Protein AF-A0A2R6M1J3-F1 (afdb_monomer_lite)

Foldseek 3Di:
DDDPPDPDPPPPDDDDDDFDDDPPPCSVVVQVVVCVVVVHDDDDLVVQLVVPPVDDPPDPVSSVVSVVVSVVVVVVRD

Sequence (78 aa):
MSETETFDTRAESPQLIVVCGLPGVGKTTVAEAIAERVDGRLLRTDVIRKEIISDPDYTAEESRMVYGELFERARQTV

pLDDT: mean 85.08, std 16.5, range [39.41, 96.81]

Radius of gyration: 15.6 Å; chains: 1; bounding box: 34×28×48 Å

Structure (mmCIF, N/CA/C/O backbone):
data_AF-A0A2R6M1J3-F1
#
_entry.id   AF-A0A2R6M1J3-F1
#
loop_
_atom_site.group_PDB
_atom_site.id
_atom_site.type_symbol
_atom_site.label_atom_id
_atom_site.label_alt_id
_atom_site.label_comp_id
_atom_site.label_asym_id
_atom_site.label_entity_id
_atom_site.label_seq_id
_atom_site.pdbx_PDB_ins_code
_atom_site.Cartn_x
_atom_site.Cartn_y
_atom_site.Cartn_z
_atom_site.occupancy
_atom_site.B_iso_or_equiv
_atom_site.auth_seq_id
_atom_site.auth_comp_id
_atom_site.auth_asym_id
_atom_site.auth_atom_id
_atom_site.pdbx_PDB_model_num
ATOM 1 N N . MET A 1 1 ? 24.027 -2.033 28.381 1.00 39.41 1 MET A N 1
ATOM 2 C CA . MET A 1 1 ? 22.945 -1.386 29.147 1.00 39.41 1 MET A CA 1
ATOM 3 C C . MET A 1 1 ? 21.994 -0.815 28.119 1.00 39.41 1 MET A C 1
ATOM 5 O O . MET A 1 1 ? 22.460 -0.238 27.150 1.00 39.41 1 MET A O 1
ATOM 9 N N . SER A 1 2 ? 20.725 -1.191 28.242 1.00 43.31 2 SER A N 1
ATOM 10 C CA . SER A 1 2 ? 19.666 -0.984 27.257 1.00 43.31 2 SER A CA 1
ATOM 11 C C . SER A 1 2 ? 19.076 0.403 27.462 1.00 43.31 2 SER A C 1
ATOM 13 O O . SER A 1 2 ? 18.519 0.656 28.526 1.00 43.31 2 SER A O 1
ATOM 15 N N . GLU A 1 3 ? 19.177 1.276 26.470 1.00 45.94 3 GLU A N 1
ATOM 16 C CA . GLU A 1 3 ? 18.324 2.460 26.386 1.00 45.94 3 GLU A CA 1
ATOM 17 C C . GLU A 1 3 ? 17.193 2.112 25.426 1.00 45.94 3 GLU A C 1
ATOM 19 O O . GLU A 1 3 ? 17.305 2.218 24.209 1.00 45.94 3 GLU A O 1
ATOM 24 N N . THR A 1 4 ? 16.117 1.571 25.993 1.00 52.03 4 THR A N 1
ATOM 25 C CA . THR A 1 4 ? 14.847 1.449 25.284 1.00 52.03 4 THR A CA 1
ATOM 26 C C . THR A 1 4 ? 14.153 2.795 25.427 1.00 52.03 4 THR A C 1
ATOM 28 O O . THR A 1 4 ? 13.513 3.060 26.446 1.00 52.03 4 THR A O 1
ATOM 31 N N . GLU A 1 5 ? 14.328 3.667 24.436 1.00 51.34 5 GLU A N 1
ATOM 32 C CA . GLU A 1 5 ? 13.564 4.908 24.346 1.00 51.34 5 GLU A CA 1
ATOM 33 C C . GLU A 1 5 ? 12.072 4.558 24.292 1.00 51.34 5 GLU A C 1
ATOM 35 O O . GLU A 1 5 ? 11.582 3.885 23.383 1.00 51.34 5 GLU A O 1
ATOM 40 N N . THR A 1 6 ? 11.354 4.951 25.342 1.00 51.62 6 THR A N 1
ATOM 41 C CA . THR A 1 6 ? 9.906 4.787 25.429 1.00 51.62 6 THR A CA 1
ATOM 42 C C . THR A 1 6 ? 9.283 5.861 24.550 1.00 51.62 6 THR A C 1
ATOM 44 O O . THR A 1 6 ? 9.293 7.035 24.909 1.00 51.62 6 THR A O 1
ATOM 47 N N . PHE A 1 7 ? 8.778 5.462 23.383 1.00 54.62 7 PHE A N 1
ATOM 48 C CA . PHE A 1 7 ? 8.007 6.345 22.516 1.00 54.62 7 PHE A CA 1
ATOM 49 C C . PHE A 1 7 ? 6.740 6.796 23.252 1.00 54.62 7 PHE A C 1
ATOM 51 O O . PHE A 1 7 ? 5.898 5.976 23.620 1.00 54.62 7 PHE A O 1
ATOM 58 N N . ASP A 1 8 ? 6.619 8.103 23.478 1.00 53.34 8 ASP A N 1
ATOM 59 C CA . ASP A 1 8 ? 5.405 8.728 23.994 1.00 53.34 8 ASP A CA 1
ATOM 60 C C . ASP A 1 8 ? 4.280 8.574 22.954 1.00 53.34 8 ASP A C 1
ATOM 62 O O . ASP A 1 8 ? 4.314 9.143 21.865 1.00 53.34 8 ASP A O 1
ATOM 66 N N . THR A 1 9 ? 3.291 7.735 23.263 1.00 55.00 9 THR A N 1
ATOM 67 C CA . THR A 1 9 ? 2.184 7.357 22.366 1.00 55.00 9 THR A 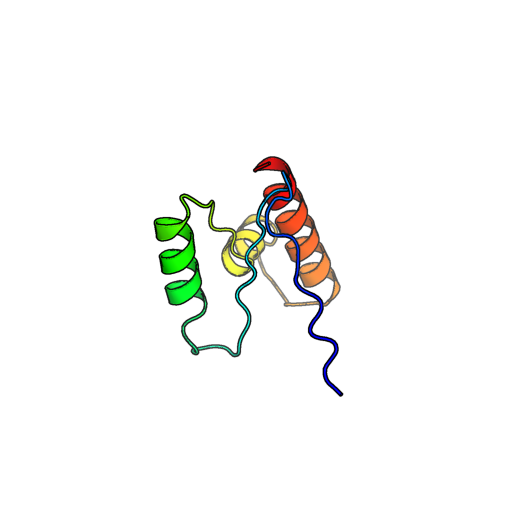CA 1
ATOM 68 C C . THR A 1 9 ? 1.025 8.358 22.350 1.00 55.00 9 THR A C 1
ATOM 70 O O . THR A 1 9 ? -0.054 8.018 21.873 1.00 55.00 9 THR A O 1
ATOM 73 N N . ARG A 1 10 ? 1.193 9.576 22.884 1.00 54.41 10 ARG A N 1
ATOM 74 C CA . ARG A 1 10 ? 0.140 10.612 22.895 1.00 54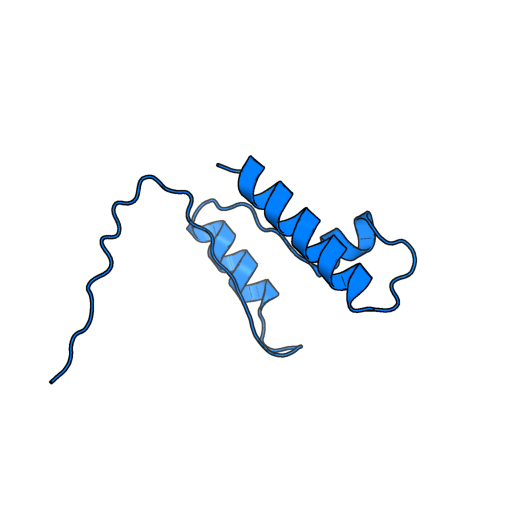.41 10 ARG A CA 1
ATOM 75 C C . ARG A 1 10 ? 0.352 11.699 21.849 1.00 54.41 10 ARG A C 1
ATOM 77 O O . ARG A 1 10 ? -0.145 12.811 22.009 1.00 54.41 10 ARG A O 1
ATOM 84 N N . ALA A 1 11 ? 1.079 11.401 20.780 1.00 50.72 11 ALA A N 1
ATOM 85 C CA . ALA A 1 11 ? 1.131 12.324 19.667 1.00 50.72 11 ALA A CA 1
ATOM 86 C C . ALA A 1 11 ? -0.275 12.432 19.05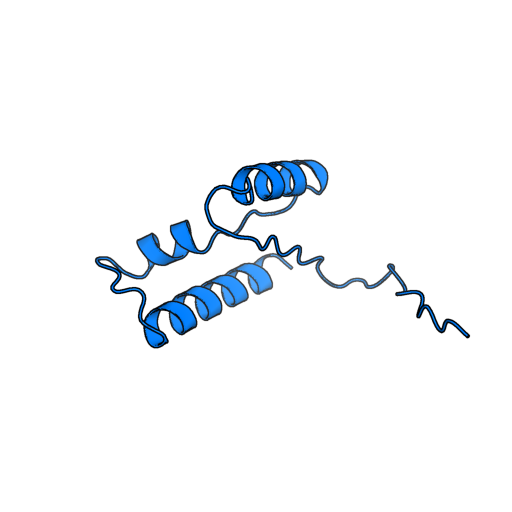3 1.00 50.72 11 ALA A C 1
ATOM 88 O O . ALA A 1 11 ? -0.810 11.450 18.540 1.00 50.72 11 ALA A O 1
ATOM 89 N N . GLU A 1 12 ? -0.857 13.633 19.089 1.00 60.75 12 GLU A N 1
ATOM 90 C CA . GLU A 1 12 ? -2.011 14.044 18.275 1.00 60.75 12 GLU A CA 1
ATOM 91 C C . GLU A 1 12 ? -1.603 14.160 16.797 1.00 60.75 12 GLU A C 1
ATOM 93 O O . GLU A 1 12 ? -1.842 15.157 16.120 1.00 60.75 12 GLU A O 1
ATOM 98 N N . SER A 1 13 ? -0.872 13.161 16.313 1.00 56.56 13 SER A N 1
ATOM 99 C CA . SER A 1 13 ? -0.421 13.040 14.946 1.00 56.56 13 SER A CA 1
ATOM 100 C C . SER A 1 13 ? -1.046 11.783 14.347 1.00 56.56 13 SER A C 1
ATOM 102 O O . SER A 1 13 ? -1.222 10.771 15.032 1.00 56.56 13 SER A O 1
ATOM 104 N N . PRO A 1 14 ? -1.426 11.840 13.067 1.00 61.06 14 PRO A N 1
ATOM 105 C CA . PRO A 1 14 ? -2.064 10.726 12.385 1.00 61.06 14 PRO A CA 1
ATOM 106 C C . PRO A 1 14 ? -1.227 9.455 12.487 1.00 61.06 14 PRO A C 1
ATOM 108 O O . PRO A 1 14 ? -0.030 9.443 12.187 1.00 61.06 14 PRO A O 1
ATOM 111 N N . GLN A 1 15 ? -1.878 8.362 12.870 1.00 74.94 15 GLN A N 1
ATOM 112 C CA . GLN A 1 15 ? -1.240 7.057 12.936 1.00 74.94 15 GLN A CA 1
ATOM 113 C C . GLN A 1 15 ? -1.133 6.472 11.522 1.00 74.94 15 GLN A C 1
ATOM 115 O O . GLN A 1 15 ? -2.120 6.026 10.942 1.00 74.94 15 GLN A O 1
ATOM 120 N N . LEU A 1 16 ? 0.077 6.456 10.959 1.00 86.62 16 LEU A N 1
ATOM 121 C CA . LEU A 1 16 ? 0.371 5.738 9.719 1.00 86.62 16 LEU A CA 1
ATOM 122 C C . LEU A 1 16 ? 0.889 4.334 10.046 1.00 86.62 16 LEU A C 1
ATOM 124 O O . LEU A 1 16 ? 1.939 4.183 10.669 1.00 86.62 16 LEU A O 1
ATOM 128 N N . ILE A 1 17 ? 0.188 3.306 9.567 1.00 90.56 17 ILE A N 1
ATOM 129 C CA . ILE A 1 17 ? 0.617 1.910 9.698 1.00 90.56 17 ILE A CA 1
ATOM 130 C C . ILE A 1 17 ? 1.097 1.403 8.339 1.00 90.56 17 ILE A C 1
ATOM 132 O O . ILE A 1 17 ? 0.359 1.429 7.356 1.00 90.56 17 ILE A O 1
ATOM 136 N N . VAL A 1 18 ? 2.339 0.919 8.286 1.00 92.38 18 VAL A N 1
ATOM 137 C CA . VAL A 1 18 ? 2.963 0.414 7.056 1.00 92.38 18 VAL A CA 1
ATOM 138 C C . VAL A 1 18 ? 3.181 -1.093 7.166 1.00 92.38 18 VAL A C 1
ATOM 140 O O . VAL A 1 18 ? 3.884 -1.562 8.058 1.00 92.38 18 VAL A O 1
ATOM 143 N N . VAL A 1 19 ? 2.602 -1.857 6.235 1.00 92.94 19 VAL A N 1
ATOM 144 C CA . VAL A 1 19 ? 2.735 -3.322 6.182 1.00 92.94 19 VAL A CA 1
ATOM 145 C C . VAL A 1 19 ? 3.680 -3.727 5.045 1.00 92.94 19 VAL A C 1
ATOM 147 O O . VAL A 1 19 ? 3.355 -3.586 3.866 1.00 92.94 19 VAL A O 1
ATOM 150 N N . CYS A 1 20 ? 4.847 -4.271 5.401 1.00 91.88 20 CYS A N 1
ATOM 151 C CA . CYS A 1 20 ? 5.911 -4.680 4.475 1.00 91.88 20 CYS A CA 1
ATOM 152 C C . CYS A 1 20 ? 6.182 -6.190 4.536 1.00 91.88 20 CYS A C 1
ATOM 154 O O . CYS A 1 20 ? 5.878 -6.853 5.522 1.00 91.88 20 CYS A O 1
ATOM 156 N N . GLY A 1 21 ? 6.773 -6.747 3.475 1.00 92.06 21 GLY A N 1
ATOM 157 C CA . GLY A 1 21 ? 7.093 -8.174 3.392 1.00 92.06 21 GLY A CA 1
ATOM 158 C C . GLY A 1 21 ? 7.127 -8.719 1.963 1.00 92.06 21 GLY A C 1
ATOM 159 O O . GLY A 1 21 ? 6.625 -8.091 1.024 1.00 92.06 21 GLY A O 1
ATOM 160 N N . LEU A 1 22 ? 7.694 -9.916 1.799 1.00 94.12 22 LEU A N 1
ATOM 161 C CA . LEU A 1 22 ? 7.810 -10.594 0.504 1.00 94.12 22 LEU A CA 1
ATOM 162 C C . LEU A 1 22 ? 6.433 -10.868 -0.141 1.00 94.12 22 LEU A C 1
ATOM 164 O O . LEU A 1 22 ? 5.399 -10.845 0.539 1.00 94.12 22 LEU A O 1
ATOM 168 N N . PRO A 1 23 ? 6.358 -11.087 -1.464 1.00 91.69 23 PRO A N 1
ATOM 169 C CA . PRO A 1 23 ? 5.133 -11.563 -2.107 1.00 91.69 23 PRO A CA 1
ATOM 170 C C . PRO A 1 23 ? 4.618 -12.851 -1.441 1.00 91.69 23 PRO A C 1
ATOM 172 O O . PRO A 1 23 ? 5.405 -13.707 -1.057 1.00 91.69 23 PRO A O 1
ATOM 175 N N . GLY A 1 24 ? 3.300 -12.976 -1.264 1.00 92.56 24 GLY A N 1
ATOM 176 C CA . GLY A 1 24 ? 2.672 -14.178 -0.692 1.00 92.56 24 GLY A CA 1
ATOM 177 C C . GLY A 1 24 ? 2.625 -14.282 0.842 1.00 92.56 24 GLY A C 1
ATOM 178 O O . GLY A 1 24 ? 1.891 -15.119 1.346 1.00 92.56 24 GLY A O 1
ATOM 179 N N . VAL A 1 25 ? 3.301 -13.413 1.608 1.00 96.25 25 VAL A N 1
ATOM 180 C CA . VAL A 1 25 ? 3.341 -13.509 3.094 1.00 96.25 25 VAL A CA 1
ATOM 181 C C . VAL A 1 25 ? 2.082 -13.001 3.821 1.00 96.25 25 VAL A C 1
ATOM 183 O O . VAL A 1 25 ? 2.079 -12.897 5.041 1.00 96.25 25 VAL A O 1
ATOM 186 N N . GLY A 1 26 ? 1.026 -12.629 3.090 1.00 95.44 26 GLY A N 1
ATOM 187 C CA . GLY A 1 26 ? -0.241 -12.184 3.692 1.00 95.44 26 GLY A CA 1
ATOM 188 C C . GLY A 1 26 ? -0.330 -10.698 4.069 1.00 95.44 26 GLY A C 1
ATOM 189 O O . GLY A 1 26 ? -1.186 -10.331 4.866 1.00 95.44 26 GLY A O 1
ATOM 190 N N . LYS A 1 27 ? 0.504 -9.818 3.489 1.00 96.81 27 LYS A N 1
ATOM 191 C CA . LYS A 1 27 ? 0.462 -8.360 3.750 1.00 96.81 27 LYS A CA 1
ATOM 192 C C . LYS A 1 27 ? -0.942 -7.761 3.637 1.00 96.81 27 LYS A C 1
ATOM 194 O O . LYS A 1 27 ? -1.352 -7.024 4.519 1.00 96.81 27 LYS A O 1
ATOM 199 N N . THR A 1 28 ? -1.659 -8.076 2.557 1.00 94.31 28 THR A N 1
ATOM 200 C CA . THR A 1 28 ? -3.010 -7.554 2.308 1.00 94.31 28 THR A CA 1
ATOM 201 C C . THR A 1 28 ? -3.974 -7.996 3.401 1.00 94.31 28 THR A C 1
ATOM 203 O O . THR A 1 28 ? -4.639 -7.153 3.984 1.00 94.31 28 THR A O 1
ATOM 206 N N . THR A 1 29 ? -3.947 -9.281 3.764 1.00 96.62 29 THR A N 1
ATOM 207 C CA . THR A 1 29 ? -4.761 -9.839 4.852 1.00 96.62 29 THR A CA 1
ATOM 208 C C . THR A 1 29 ? -4.495 -9.138 6.182 1.00 96.62 29 THR A C 1
ATOM 210 O O . THR A 1 29 ? -5.426 -8.785 6.897 1.00 96.62 29 THR A O 1
ATOM 213 N N . VAL A 1 30 ? -3.223 -8.901 6.516 1.00 96.38 30 VAL A N 1
ATOM 214 C CA . VAL A 1 30 ? -2.850 -8.188 7.746 1.00 96.38 30 VAL A CA 1
ATOM 215 C C . VAL A 1 30 ? -3.270 -6.718 7.684 1.00 96.38 30 VAL A C 1
ATOM 217 O O . VAL A 1 30 ? -3.773 -6.192 8.670 1.00 96.38 30 VAL A O 1
ATOM 220 N N . ALA A 1 31 ? -3.098 -6.053 6.543 1.00 95.19 31 ALA A N 1
ATOM 221 C CA . ALA A 1 31 ? -3.451 -4.646 6.380 1.00 95.19 31 ALA A CA 1
ATOM 222 C C . ALA A 1 31 ? -4.968 -4.408 6.479 1.00 95.19 31 ALA A C 1
ATOM 224 O O . ALA A 1 31 ? -5.383 -3.465 7.143 1.00 95.19 31 ALA A O 1
ATOM 225 N N . GLU A 1 32 ? -5.784 -5.282 5.883 1.00 95.81 32 GLU A N 1
ATOM 226 C CA . GLU A 1 32 ? -7.250 -5.268 6.011 1.00 95.81 32 GLU A CA 1
ATOM 227 C C . GLU A 1 32 ? -7.671 -5.475 7.471 1.00 95.81 32 GLU A C 1
ATOM 229 O O . GLU A 1 32 ? -8.397 -4.662 8.038 1.00 95.81 32 GLU A O 1
ATOM 234 N N . ALA A 1 33 ? -7.109 -6.495 8.121 1.00 96.19 33 ALA A N 1
ATOM 235 C CA . ALA A 1 33 ? -7.359 -6.795 9.525 1.00 96.19 33 ALA A CA 1
ATOM 236 C C . ALA A 1 33 ? -6.976 -5.635 10.468 1.00 96.19 33 ALA A C 1
ATOM 238 O O . ALA A 1 33 ? -7.649 -5.403 11.475 1.00 96.19 33 ALA A O 1
ATOM 239 N N . ILE A 1 34 ? -5.885 -4.923 10.181 1.00 93.62 34 ILE A N 1
ATOM 240 C CA . ILE A 1 34 ? -5.477 -3.737 10.940 1.00 93.62 34 ILE A CA 1
ATOM 241 C C . ILE A 1 34 ? -6.466 -2.597 10.703 1.00 93.62 34 ILE A C 1
ATOM 243 O O . ILE A 1 34 ? -6.948 -2.031 11.679 1.00 93.62 34 ILE A O 1
ATOM 247 N N . ALA A 1 35 ? -6.779 -2.289 9.441 1.00 92.75 35 ALA A N 1
ATOM 248 C CA . ALA A 1 35 ? -7.683 -1.204 9.067 1.00 92.75 35 ALA A CA 1
ATOM 249 C C . ALA A 1 35 ? -9.050 -1.341 9.755 1.00 92.75 35 ALA A C 1
ATOM 251 O O . ALA A 1 35 ? -9.522 -0.383 10.357 1.00 92.75 35 ALA A O 1
ATOM 252 N N . GLU A 1 36 ? -9.625 -2.546 9.780 1.00 93.56 36 GLU A N 1
ATOM 253 C CA . GLU A 1 36 ? -10.884 -2.827 10.486 1.00 93.56 36 GLU A CA 1
ATOM 254 C C . GLU A 1 36 ? -10.800 -2.588 12.003 1.00 93.56 36 GLU A C 1
ATOM 256 O O . GLU A 1 36 ? -11.760 -2.130 12.616 1.00 93.56 36 GLU A O 1
ATOM 261 N N . ARG A 1 37 ? -9.661 -2.901 12.634 1.00 92.69 37 ARG A N 1
ATOM 262 C CA . ARG A 1 37 ? -9.488 -2.784 14.095 1.00 92.69 37 ARG A CA 1
ATOM 263 C C . ARG A 1 37 ? -9.272 -1.3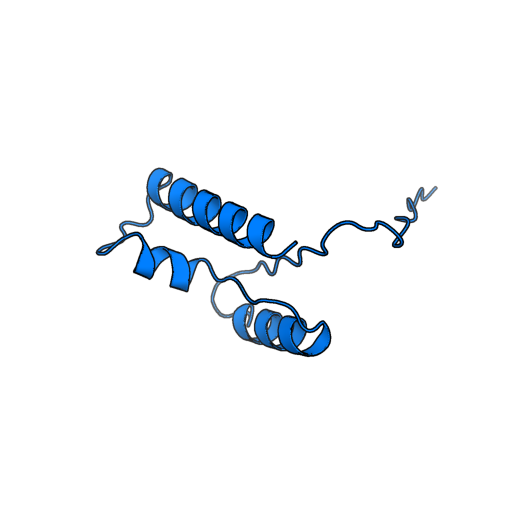53 14.567 1.00 92.69 37 ARG A C 1
ATOM 265 O O . ARG A 1 37 ? -9.569 -1.063 15.722 1.00 92.69 37 ARG A O 1
ATOM 272 N N . VAL A 1 38 ? -8.702 -0.506 13.715 1.00 88.88 38 VAL A N 1
ATOM 273 C CA . VAL A 1 38 ? -8.357 0.884 14.053 1.00 88.88 38 VAL A CA 1
ATOM 274 C C . VAL A 1 38 ? -9.285 1.906 13.396 1.00 88.88 38 VAL A C 1
ATOM 276 O O . VAL A 1 38 ? -9.010 3.094 13.497 1.00 88.88 38 VAL A O 1
ATOM 279 N N . ASP A 1 39 ? -10.346 1.452 12.716 1.00 88.75 39 ASP A N 1
ATOM 280 C CA . ASP A 1 39 ? -11.209 2.287 11.862 1.00 88.75 39 ASP A CA 1
ATOM 281 C C . ASP A 1 39 ? -10.389 3.133 10.864 1.00 88.75 39 ASP A C 1
ATOM 283 O O . ASP A 1 39 ? -10.562 4.338 10.691 1.00 88.75 39 ASP A O 1
ATOM 287 N N . GLY A 1 40 ? -9.393 2.484 10.255 1.00 89.00 40 GLY A N 1
ATOM 288 C CA . GLY A 1 40 ? -8.395 3.116 9.403 1.00 89.00 40 GLY A CA 1
ATOM 289 C C . GLY A 1 40 ? -8.718 2.998 7.918 1.00 89.00 40 GLY A C 1
ATOM 290 O O . GLY A 1 40 ? -9.258 2.000 7.440 1.00 89.00 40 GLY A O 1
ATOM 291 N N . ARG A 1 41 ? -8.291 3.990 7.135 1.00 92.31 41 ARG A N 1
ATOM 292 C CA . ARG A 1 41 ? -8.334 3.918 5.670 1.00 92.31 41 ARG A CA 1
ATOM 293 C C . ARG A 1 41 ? -7.197 3.043 5.138 1.00 92.31 41 ARG A C 1
ATOM 295 O O . ARG A 1 41 ? -6.023 3.343 5.345 1.00 92.31 41 ARG A O 1
ATOM 302 N N . LEU A 1 42 ? -7.534 2.007 4.370 1.00 94.12 42 LEU A N 1
ATOM 303 C CA . LEU A 1 42 ? -6.546 1.162 3.697 1.00 94.12 42 LEU A CA 1
ATOM 304 C C . LEU A 1 42 ?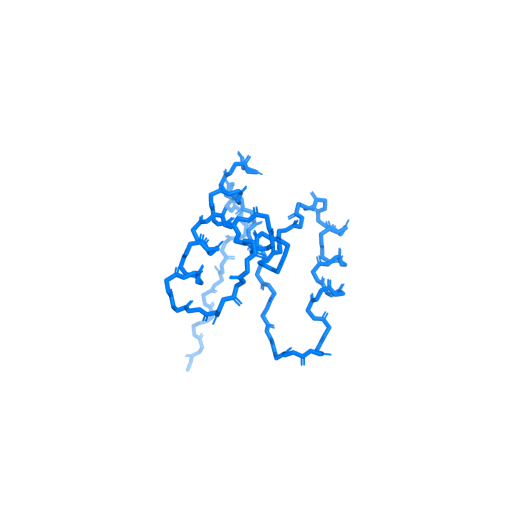 -6.077 1.796 2.377 1.00 94.12 42 LEU A C 1
ATOM 306 O O . LEU A 1 42 ? -6.869 2.001 1.458 1.00 94.12 42 LEU A O 1
ATOM 310 N N . LEU A 1 43 ? -4.773 2.050 2.257 1.00 94.69 43 LEU A N 1
ATOM 311 C CA . LEU A 1 43 ? -4.133 2.492 1.016 1.00 94.69 43 LEU A CA 1
ATOM 312 C C . LEU A 1 43 ? -3.193 1.406 0.482 1.00 94.69 43 LEU A C 1
ATOM 314 O O . LEU A 1 43 ? -2.394 0.834 1.223 1.00 94.69 43 LEU A O 1
ATOM 318 N N . ARG A 1 44 ? -3.282 1.119 -0.821 1.00 94.69 44 ARG A N 1
ATOM 319 C CA . ARG A 1 44 ? -2.587 0.000 -1.471 1.00 94.69 44 ARG A CA 1
ATOM 320 C C . ARG A 1 44 ? -1.858 0.450 -2.729 1.00 94.69 44 ARG A C 1
ATOM 322 O O . ARG A 1 44 ? -2.472 0.976 -3.653 1.00 94.69 44 ARG A O 1
ATOM 329 N N . THR A 1 45 ? -0.553 0.194 -2.788 1.00 92.94 45 THR A N 1
ATOM 330 C CA . THR A 1 45 ? 0.291 0.586 -3.928 1.00 92.94 45 THR A CA 1
ATOM 331 C C . THR A 1 45 ? -0.082 -0.134 -5.219 1.00 92.94 45 THR A C 1
ATOM 333 O O . THR A 1 45 ? 0.066 0.443 -6.289 1.00 92.94 45 THR A O 1
ATOM 336 N N . ASP A 1 46 ? -0.581 -1.369 -5.149 1.00 92.31 46 ASP A N 1
ATOM 337 C CA . ASP A 1 46 ? -1.005 -2.130 -6.326 1.00 92.31 46 ASP A CA 1
ATOM 338 C C . ASP A 1 46 ? -2.304 -1.593 -6.942 1.00 92.31 46 ASP A C 1
ATOM 340 O O . ASP A 1 46 ? -2.453 -1.613 -8.162 1.00 92.31 46 ASP A O 1
ATOM 344 N N . VAL A 1 47 ? -3.210 -1.071 -6.110 1.00 94.69 47 VAL A N 1
ATOM 345 C CA . VAL A 1 47 ? -4.436 -0.397 -6.559 1.00 94.69 47 VAL A CA 1
ATOM 346 C C . VAL A 1 47 ? -4.084 0.954 -7.172 1.00 94.69 47 VAL A C 1
ATOM 348 O O . VAL A 1 47 ? -4.402 1.194 -8.331 1.00 94.69 47 VAL A O 1
ATOM 351 N N . ILE A 1 48 ? -3.325 1.781 -6.444 1.00 95.56 48 ILE A N 1
ATOM 352 C CA . ILE A 1 48 ? -2.901 3.106 -6.918 1.00 95.56 48 ILE A CA 1
ATOM 353 C C . ILE A 1 48 ? -2.149 2.992 -8.243 1.00 95.56 48 ILE A C 1
ATOM 355 O O . ILE A 1 48 ? -2.453 3.725 -9.176 1.00 95.56 48 ILE A O 1
ATOM 359 N N . ARG A 1 49 ? -1.221 2.035 -8.373 1.00 96.06 49 ARG A N 1
ATOM 360 C CA . ARG A 1 49 ? -0.471 1.812 -9.618 1.00 96.06 49 ARG A CA 1
ATOM 361 C C . ARG A 1 49 ? -1.389 1.616 -10.822 1.00 96.06 49 ARG A C 1
ATOM 363 O O . ARG A 1 49 ? -1.128 2.220 -11.850 1.00 96.06 49 ARG A O 1
ATOM 370 N N . LYS A 1 50 ? -2.453 0.820 -10.687 1.00 94.56 50 LYS A N 1
ATOM 371 C CA . LYS A 1 50 ? -3.420 0.569 -11.770 1.00 94.56 50 LYS A CA 1
ATOM 372 C C . LYS A 1 50 ? -4.305 1.775 -12.084 1.00 94.56 50 LYS A C 1
ATOM 374 O O . LYS A 1 50 ? -4.828 1.864 -13.187 1.00 94.56 50 LYS A O 1
ATOM 379 N N . GLU A 1 51 ? -4.504 2.672 -11.122 1.00 95.31 51 GLU A N 1
ATOM 380 C CA . GLU A 1 51 ? -5.276 3.901 -11.326 1.00 95.31 51 GLU A CA 1
ATOM 381 C C . GLU A 1 51 ? -4.473 4.959 -12.087 1.00 95.31 51 GLU A C 1
ATOM 383 O O . GLU A 1 51 ? -5.035 5.654 -12.929 1.00 95.31 51 GLU A O 1
ATOM 388 N N . ILE A 1 52 ? -3.174 5.088 -11.790 1.00 95.25 52 ILE A N 1
ATOM 389 C CA . ILE A 1 52 ? -2.339 6.166 -12.344 1.00 95.25 52 ILE A CA 1
ATOM 390 C C . ILE A 1 52 ? -1.473 5.739 -13.537 1.00 95.25 52 ILE A C 1
ATOM 392 O O . ILE A 1 52 ? -1.000 6.600 -14.273 1.00 95.25 52 ILE A O 1
ATOM 396 N N . ILE A 1 53 ? -1.252 4.434 -13.740 1.00 94.19 53 ILE A N 1
ATOM 397 C CA . ILE A 1 53 ? -0.458 3.881 -14.846 1.00 94.19 53 ILE A CA 1
ATOM 398 C C . ILE A 1 53 ? -1.263 2.771 -15.527 1.00 94.19 53 ILE A C 1
ATOM 400 O O . ILE A 1 53 ? -1.603 1.762 -14.911 1.00 94.19 53 ILE A O 1
ATOM 404 N N . SER A 1 54 ? -1.561 2.955 -16.815 1.00 90.75 54 SER A N 1
ATOM 405 C CA . SER A 1 54 ? -2.375 2.011 -17.591 1.00 90.75 54 SER A CA 1
ATOM 406 C C . SER A 1 54 ? -1.640 0.711 -17.940 1.00 90.75 54 SER A C 1
ATOM 408 O O . SER A 1 54 ? -2.273 -0.341 -17.958 1.00 90.75 54 SER A O 1
ATOM 410 N N . ASP A 1 55 ? -0.328 0.777 -18.182 1.00 92.19 55 ASP A N 1
ATOM 411 C CA . ASP A 1 55 ? 0.530 -0.372 -18.504 1.00 92.19 55 ASP A CA 1
ATOM 412 C C . ASP A 1 55 ? 1.871 -0.235 -17.752 1.00 92.19 55 ASP A C 1
ATOM 414 O O . ASP A 1 55 ? 2.713 0.561 -18.165 1.00 92.19 55 ASP A O 1
ATOM 418 N N . PRO A 1 56 ? 2.026 -0.857 -16.566 1.00 89.12 56 PRO A N 1
ATOM 419 C CA . PRO A 1 56 ? 3.164 -0.604 -15.683 1.00 89.12 56 PRO A CA 1
ATOM 420 C C . PRO A 1 56 ? 4.387 -1.479 -15.992 1.00 89.12 56 PRO A C 1
ATOM 422 O O . PRO A 1 56 ? 4.333 -2.701 -15.844 1.00 89.12 56 PRO A O 1
ATOM 425 N N . ASP A 1 57 ? 5.533 -0.842 -16.241 1.00 93.38 57 ASP A N 1
ATOM 426 C CA . ASP A 1 57 ? 6.834 -1.501 -16.446 1.00 93.38 57 ASP A CA 1
ATOM 427 C C . ASP A 1 57 ? 7.644 -1.689 -15.144 1.00 93.38 57 ASP A C 1
ATOM 429 O O . ASP A 1 57 ? 8.762 -2.206 -15.137 1.00 93.38 57 ASP A O 1
ATOM 433 N N . TYR A 1 58 ? 7.092 -1.260 -14.007 1.00 90.94 58 TYR A N 1
ATOM 434 C CA . TYR A 1 58 ? 7.714 -1.300 -12.679 1.00 90.94 58 TYR A CA 1
ATOM 435 C C . TYR A 1 58 ? 9.055 -0.563 -12.596 1.00 90.94 58 TYR A C 1
ATOM 437 O O . TYR A 1 58 ? 9.921 -0.897 -11.781 1.00 90.94 58 TYR A O 1
ATOM 445 N N . THR A 1 59 ? 9.215 0.501 -13.381 1.00 96.12 59 THR A N 1
ATOM 446 C CA . THR A 1 59 ? 10.435 1.311 -13.348 1.00 96.12 59 THR A CA 1
ATOM 447 C C . THR A 1 59 ? 10.603 2.030 -12.002 1.00 96.12 59 THR A C 1
ATOM 449 O O . THR A 1 59 ? 9.667 2.205 -11.206 1.00 96.12 59 THR A O 1
ATOM 452 N N . ALA A 1 60 ? 11.826 2.487 -11.721 1.00 95.44 60 ALA A N 1
ATOM 453 C CA . ALA A 1 60 ? 12.106 3.282 -10.526 1.00 95.44 60 ALA A CA 1
ATOM 454 C C . ALA A 1 60 ? 11.361 4.631 -10.528 1.00 95.44 60 ALA A C 1
ATOM 456 O O . ALA A 1 60 ? 11.080 5.191 -9.469 1.00 95.44 60 ALA A O 1
ATOM 457 N N . GLU A 1 61 ? 11.060 5.177 -11.706 1.00 95.81 61 GLU A N 1
ATOM 458 C CA . GLU A 1 61 ? 10.277 6.403 -11.858 1.00 95.81 61 GLU A CA 1
ATOM 459 C C . GLU A 1 61 ? 8.796 6.162 -11.574 1.00 95.81 61 GLU A C 1
ATOM 461 O O . GLU A 1 61 ? 8.225 6.846 -10.726 1.00 95.81 61 GLU A O 1
ATOM 466 N N . GLU A 1 62 ? 8.208 5.119 -12.158 1.00 95.00 62 GLU A N 1
ATOM 467 C CA . GLU A 1 62 ? 6.836 4.706 -11.851 1.00 95.00 62 GLU A CA 1
ATOM 468 C C . GLU A 1 62 ? 6.636 4.421 -10.370 1.00 95.00 62 GLU A C 1
ATOM 470 O O . GLU A 1 62 ? 5.654 4.847 -9.768 1.00 95.00 62 GLU A O 1
ATOM 475 N N . SER A 1 63 ? 7.587 3.721 -9.754 1.00 94.56 63 SER A N 1
ATOM 476 C CA . SER A 1 63 ? 7.512 3.432 -8.327 1.00 94.56 63 SER A CA 1
ATOM 477 C C . SER A 1 63 ? 7.533 4.722 -7.507 1.00 94.56 63 SER A C 1
ATOM 479 O O . SER A 1 63 ? 6.709 4.870 -6.607 1.00 94.56 63 SER A O 1
ATOM 481 N N . ARG A 1 64 ? 8.393 5.695 -7.847 1.00 96.31 64 ARG A N 1
ATOM 482 C CA . ARG A 1 64 ? 8.391 7.017 -7.198 1.00 96.31 64 ARG A CA 1
ATOM 483 C C . ARG A 1 64 ? 7.049 7.735 -7.358 1.00 96.31 64 ARG A C 1
ATOM 485 O O . ARG A 1 64 ? 6.567 8.285 -6.373 1.00 96.31 64 ARG A O 1
ATOM 492 N N . MET A 1 65 ? 6.432 7.687 -8.539 1.00 96.31 65 MET A N 1
ATOM 493 C CA . MET A 1 65 ? 5.106 8.277 -8.772 1.00 96.31 65 MET A CA 1
ATOM 494 C C . MET A 1 65 ? 4.029 7.621 -7.899 1.00 96.31 65 MET A C 1
ATOM 496 O O . MET A 1 65 ? 3.298 8.317 -7.199 1.00 96.31 65 MET A O 1
ATOM 500 N N . VAL A 1 66 ? 3.987 6.286 -7.859 1.00 96.81 66 VAL A N 1
ATOM 501 C CA . VAL A 1 66 ? 3.027 5.528 -7.037 1.00 96.81 66 VAL A CA 1
ATOM 502 C C . VAL A 1 66 ? 3.188 5.837 -5.548 1.00 96.81 66 VAL A C 1
ATOM 504 O O . VAL A 1 66 ? 2.193 6.048 -4.857 1.00 96.81 66 VAL A O 1
ATOM 507 N N . TYR A 1 67 ? 4.421 5.874 -5.035 1.00 95.00 67 TYR A N 1
ATOM 508 C CA . TYR A 1 67 ? 4.665 6.219 -3.632 1.00 95.00 67 TYR A CA 1
ATOM 509 C C . TYR A 1 67 ? 4.350 7.689 -3.332 1.00 95.00 67 TYR A C 1
ATOM 511 O O . TYR A 1 67 ? 3.825 7.982 -2.260 1.00 95.00 67 TYR A O 1
ATOM 519 N N . GLY A 1 68 ? 4.619 8.605 -4.266 1.00 95.44 68 GLY A N 1
ATOM 520 C CA . GLY A 1 68 ? 4.234 10.012 -4.142 1.00 95.44 68 GLY A CA 1
ATOM 521 C C . GLY A 1 68 ? 2.723 10.176 -3.972 1.00 95.44 68 GLY A C 1
ATOM 522 O O . GLY A 1 68 ? 2.281 10.797 -3.007 1.00 95.44 68 GLY A O 1
ATOM 523 N N . GLU A 1 69 ? 1.947 9.535 -4.847 1.00 96.25 69 GLU A N 1
ATOM 524 C CA . GLU A 1 69 ? 0.481 9.520 -4.789 1.00 96.25 69 GLU A CA 1
ATOM 525 C C . GLU A 1 69 ? -0.040 8.855 -3.504 1.00 96.25 69 GLU A C 1
ATOM 527 O O . GLU A 1 69 ? -0.943 9.370 -2.846 1.00 96.25 69 GLU A O 1
ATOM 532 N N . LEU A 1 70 ? 0.566 7.735 -3.092 1.00 94.75 70 LEU A N 1
ATOM 533 C CA . LEU A 1 70 ? 0.239 7.066 -1.830 1.00 94.75 70 LEU A CA 1
ATOM 534 C C . LEU A 1 70 ? 0.386 8.016 -0.634 1.00 94.75 70 LEU A C 1
ATOM 536 O O . LEU A 1 70 ? -0.515 8.094 0.202 1.00 94.75 70 LEU A O 1
ATOM 540 N N . PHE A 1 71 ? 1.511 8.730 -0.544 1.00 91.94 71 PHE A N 1
ATOM 541 C CA . PHE A 1 71 ? 1.759 9.660 0.557 1.00 91.94 71 PHE A CA 1
ATOM 542 C C . PHE A 1 71 ? 0.843 10.881 0.513 1.00 91.94 71 PHE A C 1
ATOM 544 O O . PHE A 1 71 ? 0.454 11.375 1.570 1.00 91.94 71 PHE A O 1
ATOM 551 N N . GLU A 1 72 ? 0.473 11.351 -0.676 1.00 92.94 72 GLU A N 1
ATOM 552 C CA . GLU A 1 72 ? -0.481 12.447 -0.818 1.00 92.94 72 GLU A CA 1
ATOM 553 C C . GLU A 1 72 ? -1.872 12.053 -0.311 1.00 92.94 72 GLU A C 1
ATOM 555 O O . GLU A 1 72 ? -2.449 12.746 0.528 1.00 92.94 72 GLU A O 1
ATOM 560 N N . ARG A 1 73 ? -2.368 10.872 -0.699 1.00 92.50 73 ARG A N 1
ATOM 561 C CA . ARG A 1 73 ? -3.636 10.331 -0.177 1.00 92.50 73 ARG A CA 1
ATOM 562 C C . ARG A 1 73 ? -3.601 10.094 1.330 1.00 92.50 73 ARG A C 1
ATOM 564 O O . ARG A 1 73 ? -4.610 10.304 2.003 1.00 92.50 73 ARG A O 1
ATOM 571 N N . ALA A 1 74 ? -2.458 9.657 1.861 1.00 90.31 74 ALA A N 1
ATOM 572 C CA . ALA A 1 74 ? -2.284 9.457 3.296 1.00 90.31 74 ALA A CA 1
ATOM 573 C C . ALA A 1 74 ? -2.413 10.780 4.065 1.00 90.31 74 ALA A C 1
ATOM 575 O O . ALA A 1 74 ? -3.137 10.829 5.055 1.00 90.31 74 ALA A O 1
ATOM 576 N N . ARG A 1 75 ? -1.797 11.865 3.572 1.00 87.88 75 ARG A N 1
ATOM 577 C CA . ARG A 1 75 ? -1.892 13.205 4.180 1.00 87.88 75 ARG A CA 1
ATOM 578 C C . ARG A 1 75 ? -3.313 13.769 4.213 1.00 87.88 75 ARG A C 1
ATOM 580 O O . ARG A 1 75 ? -3.638 14.491 5.141 1.00 87.88 75 ARG A O 1
ATOM 587 N N . GLN A 1 76 ? -4.154 13.438 3.234 1.00 85.38 76 GLN A N 1
ATOM 588 C CA . GLN A 1 76 ? -5.550 13.902 3.168 1.00 85.38 76 GLN A CA 1
ATOM 589 C C . GLN A 1 76 ? -6.495 13.191 4.148 1.00 85.38 76 GLN A C 1
ATOM 591 O O . GLN A 1 76 ? -7.666 13.548 4.235 1.00 85.38 76 GLN A O 1
ATOM 596 N N . THR A 1 77 ? -6.028 12.141 4.826 1.00 73.44 77 THR A N 1
ATOM 597 C CA . THR A 1 77 ? -6.848 11.334 5.748 1.00 73.44 77 THR A CA 1
ATOM 598 C C . THR A 1 77 ? -6.636 11.759 7.212 1.00 73.44 77 THR A C 1
ATOM 600 O O . THR A 1 77 ? -7.004 11.03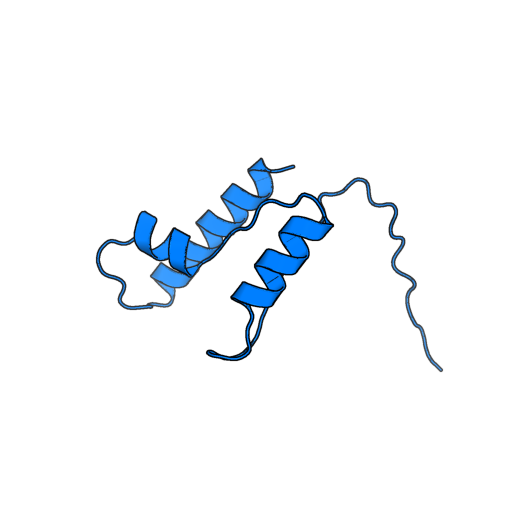3 8.129 1.00 73.44 77 THR A O 1
ATOM 603 N N . VAL A 1 78 ? -6.011 12.922 7.418 1.00 59.06 78 VAL A N 1
ATOM 604 C CA . VAL A 1 78 ? -5.575 13.480 8.705 1.00 59.06 78 VAL A CA 1
ATOM 605 C C . VAL A 1 78 ? -6.389 14.716 9.037 1.00 59.06 78 VAL A C 1
ATOM 607 O O . VAL A 1 78 ? -6.545 15.555 8.121 1.00 59.06 78 VAL A O 1
#

Secondary structure (DSSP, 8-state):
--------S---S---------TTS-HHHHHHHHHHHHTPPP--HHHHHHHH-SS----HHHHHHHHHHHHHHHHTT-